Protein AF-A0A3Q7G2Z9-F1 (afdb_monomer)

Solvent-accessible surface area (backbone atoms only — not comparable to full-atom values): 4856 Å² total; per-residue (Å²): 135,59,71,68,61,56,52,51,51,52,54,53,51,51,52,52,51,52,5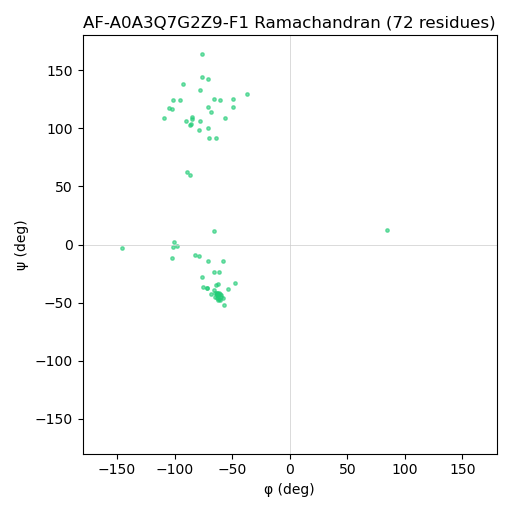4,51,53,52,52,51,51,53,47,61,61,65,76,60,77,76,62,75,45,71,43,71,45,100,87,70,51,76,43,77,40,68,59,70,92,70,36,74,84,63,72,49,84,68,71,89,80,65,78,83,77,82,77,81,86,128

Foldseek 3Di:
DDPVVVVVVVVVVVVVVVVVVVVVVCCVVVVPPQPQDWDQDPVRDTDRDGDPCPPPVCVPDDPPPDDPPPDDDD

Organism: Solanum lycopersicum (NCBI:txid4081)

Structure (mmCIF, N/CA/C/O backbone):
data_AF-A0A3Q7G2Z9-F1
#
_entry.id   AF-A0A3Q7G2Z9-F1
#
loop_
_atom_site.group_PDB
_atom_site.id
_atom_site.type_symbol
_atom_site.label_atom_id
_atom_site.label_alt_id
_atom_site.label_comp_id
_atom_site.label_asym_id
_atom_site.label_entity_id
_atom_site.label_seq_id
_atom_site.pdbx_PDB_ins_code
_atom_site.Cartn_x
_atom_site.Cartn_y
_atom_site.Cartn_z
_atom_site.occupancy
_atom_site.B_iso_or_equiv
_atom_site.auth_seq_id
_atom_site.auth_comp_id
_atom_site.auth_asym_id
_atom_site.auth_atom_id
_atom_site.pdbx_PDB_model_num
ATOM 1 N N . MET A 1 1 ? -26.892 11.958 29.015 1.00 57.78 1 MET A N 1
ATOM 2 C CA . MET A 1 1 ? -26.059 11.059 28.180 1.00 57.78 1 MET A CA 1
ATOM 3 C C . MET A 1 1 ? -24.704 10.892 28.875 1.00 57.78 1 MET A C 1
ATOM 5 O O . MET A 1 1 ? -24.008 11.879 29.053 1.00 57.78 1 MET A O 1
ATOM 9 N N . GLY A 1 2 ? -24.386 9.713 29.422 1.00 69.88 2 GLY A N 1
ATOM 10 C CA . GLY A 1 2 ? -23.286 9.548 30.389 1.00 69.88 2 GLY A CA 1
ATOM 11 C C . GLY A 1 2 ? -21.880 9.681 29.787 1.00 69.88 2 GLY A C 1
ATOM 12 O O . GLY A 1 2 ? -21.629 9.176 28.698 1.00 69.88 2 GLY A O 1
ATOM 13 N N . LYS A 1 3 ? -20.946 10.297 30.528 1.00 70.50 3 LYS A N 1
ATOM 14 C CA . LYS A 1 3 ? -19.530 10.532 30.154 1.00 70.50 3 LYS A CA 1
ATOM 15 C C . LYS A 1 3 ? -18.817 9.291 29.579 1.00 70.50 3 LYS A C 1
ATOM 17 O O . LYS A 1 3 ? -18.013 9.409 28.664 1.00 70.50 3 LYS A O 1
ATOM 22 N N . LYS A 1 4 ? -19.185 8.093 30.051 1.00 74.44 4 LYS A N 1
ATOM 23 C CA . LYS A 1 4 ? -18.684 6.794 29.559 1.00 74.44 4 LYS A CA 1
ATOM 24 C C . LYS A 1 4 ? -19.070 6.503 28.100 1.00 74.44 4 LYS A C 1
ATOM 26 O O . LYS A 1 4 ? -18.278 5.931 27.363 1.00 74.44 4 LYS A O 1
ATOM 31 N N . LYS A 1 5 ? -20.261 6.934 27.669 1.00 74.44 5 LYS A N 1
ATOM 32 C CA . LYS A 1 5 ? -20.756 6.769 26.292 1.00 74.44 5 LYS A CA 1
ATOM 33 C C . LYS A 1 5 ? -20.011 7.685 25.315 1.00 74.44 5 LYS A C 1
ATOM 35 O O . LYS A 1 5 ? -19.699 7.266 24.211 1.00 74.44 5 LYS A O 1
ATOM 40 N N . MET A 1 6 ? -19.676 8.902 25.750 1.00 76.12 6 MET A N 1
ATOM 41 C CA . MET A 1 6 ? -18.872 9.849 24.964 1.00 76.12 6 MET A CA 1
ATOM 42 C C . MET A 1 6 ? -17.425 9.363 24.805 1.00 76.12 6 MET A C 1
ATOM 44 O O . MET A 1 6 ? -16.886 9.406 23.706 1.00 76.12 6 MET A O 1
ATOM 48 N N . ALA A 1 7 ? -16.824 8.838 25.878 1.00 79.94 7 ALA A N 1
ATOM 49 C CA . ALA A 1 7 ? -15.476 8.271 25.834 1.00 79.94 7 ALA A CA 1
ATOM 50 C C . ALA A 1 7 ? -15.389 7.042 24.914 1.00 79.94 7 ALA A C 1
ATOM 52 O O . ALA A 1 7 ? -14.474 6.956 24.105 1.00 79.94 7 ALA A O 1
ATOM 53 N N . MET A 1 8 ? -16.371 6.135 24.987 1.00 82.12 8 MET A N 1
ATOM 54 C CA . MET A 1 8 ? -16.463 4.979 24.087 1.00 82.12 8 MET A CA 1
ATOM 55 C C . MET A 1 8 ? -16.613 5.404 22.619 1.00 82.12 8 MET A C 1
ATOM 57 O O . MET A 1 8 ? -15.964 4.845 21.748 1.00 82.12 8 MET A O 1
ATOM 61 N N . MET A 1 9 ? -17.432 6.419 22.335 1.00 83.12 9 MET A N 1
ATOM 62 C CA . MET A 1 9 ? -17.602 6.921 20.969 1.00 83.12 9 MET A CA 1
ATOM 63 C C . MET A 1 9 ? -16.297 7.505 20.412 1.00 83.12 9 MET A C 1
ATOM 65 O O . MET A 1 9 ? -15.948 7.247 19.264 1.00 83.12 9 MET A O 1
ATOM 69 N N . PHE A 1 10 ? -15.553 8.252 21.232 1.00 87.56 10 PHE A N 1
ATOM 70 C CA . PHE A 1 10 ? -14.269 8.825 20.831 1.00 87.56 10 PHE A CA 1
ATOM 71 C C . PHE A 1 10 ? -13.221 7.744 20.548 1.00 87.56 10 PHE A C 1
ATOM 73 O O . PHE A 1 10 ? -12.567 7.787 19.509 1.00 87.56 10 PHE A O 1
ATOM 80 N N . THR A 1 11 ? -13.102 6.735 21.417 1.00 89.31 11 THR A N 1
ATOM 81 C CA . THR A 1 11 ? -12.147 5.643 21.194 1.00 89.31 11 THR A CA 1
ATOM 82 C C . THR A 1 11 ? -12.479 4.857 19.931 1.00 89.31 11 THR A C 1
ATOM 84 O O . THR A 1 11 ? -11.578 4.590 19.139 1.00 89.31 11 THR A O 1
ATOM 87 N N . THR A 1 12 ? -13.755 4.552 19.680 1.00 91.56 12 THR A N 1
ATOM 88 C CA . THR A 1 12 ? -14.180 3.874 18.445 1.00 91.56 12 THR A CA 1
ATOM 89 C C . THR A 1 12 ? -13.823 4.680 17.193 1.00 91.56 12 THR A C 1
ATOM 91 O O . THR A 1 12 ? -13.301 4.108 16.238 1.00 91.56 12 THR A O 1
ATOM 94 N N . LEU A 1 13 ? -14.035 6.001 17.198 1.00 93.75 13 LEU A N 1
ATOM 95 C CA . LEU A 1 13 ? -13.664 6.864 16.071 1.00 93.75 13 LEU A CA 1
ATOM 96 C C . LEU A 1 13 ? -12.149 6.877 15.828 1.00 93.75 13 LEU A C 1
ATOM 98 O O . LEU A 1 13 ? -11.721 6.758 14.681 1.00 93.75 13 LEU A O 1
ATOM 102 N N . CYS A 1 14 ? -11.334 6.947 16.885 1.00 93.44 14 CYS A N 1
ATOM 103 C CA . CYS A 1 14 ? -9.877 6.882 16.758 1.00 93.44 14 CYS A CA 1
ATOM 104 C C . CYS A 1 14 ? -9.409 5.572 16.110 1.00 93.44 14 CYS A C 1
ATOM 106 O O . CYS A 1 14 ? -8.579 5.613 15.206 1.00 93.44 14 CYS A O 1
ATOM 108 N N . PHE A 1 15 ? -9.955 4.422 16.518 1.00 94.25 15 PHE A N 1
ATOM 109 C CA . PHE A 1 15 ? -9.592 3.135 15.912 1.00 94.25 15 PHE A CA 1
ATOM 110 C C . PHE A 1 15 ? -9.960 3.064 14.430 1.00 94.25 15 PHE A C 1
ATOM 112 O O . PHE A 1 15 ? -9.158 2.588 13.630 1.00 94.25 15 PHE A O 1
ATOM 119 N N . ILE A 1 16 ? -11.137 3.568 14.051 1.00 95.25 16 ILE A N 1
ATOM 120 C CA . ILE A 1 16 ? -11.566 3.597 12.646 1.00 95.25 16 ILE A CA 1
ATOM 121 C C . ILE A 1 16 ? -10.607 4.453 11.812 1.00 95.25 16 ILE A C 1
ATOM 123 O O . ILE A 1 16 ? -10.155 4.004 10.760 1.00 95.25 16 ILE A O 1
ATOM 127 N N . ILE A 1 17 ? -10.255 5.646 12.302 1.00 95.69 17 ILE A N 1
ATOM 128 C CA . ILE A 1 17 ? -9.312 6.544 11.621 1.00 95.69 17 ILE A CA 1
ATOM 129 C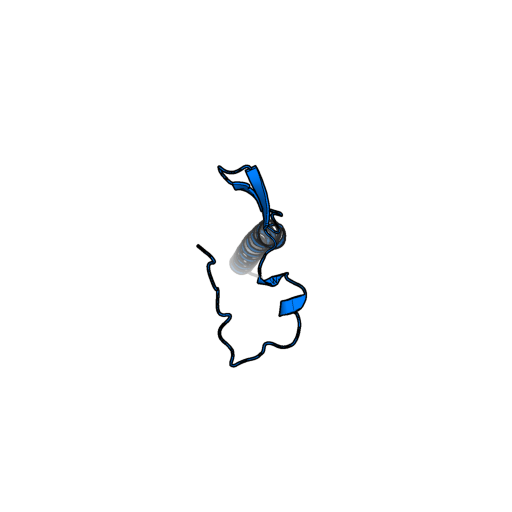 C . ILE A 1 17 ? -7.948 5.866 11.464 1.00 95.69 17 ILE A C 1
ATOM 131 O O . ILE A 1 17 ? -7.409 5.846 10.360 1.00 95.69 17 ILE A O 1
ATOM 135 N N . LEU A 1 18 ? -7.415 5.259 12.529 1.00 94.31 18 LEU A N 1
ATOM 136 C CA . LEU A 1 18 ? -6.128 4.562 12.479 1.00 94.31 18 LEU A CA 1
ATOM 137 C C . LEU A 1 18 ? -6.133 3.457 11.418 1.00 94.31 18 LEU A C 1
ATOM 139 O O . LEU A 1 18 ? -5.298 3.480 10.519 1.00 94.31 18 LEU A O 1
ATOM 143 N N . VAL A 1 19 ? -7.122 2.559 11.453 1.00 95.50 19 VAL A N 1
ATOM 144 C CA . VAL A 1 19 ? -7.237 1.457 10.483 1.00 95.50 19 VAL A CA 1
ATOM 145 C C . VAL A 1 19 ? -7.325 1.982 9.052 1.00 95.50 19 VAL A C 1
ATOM 147 O O . VAL A 1 19 ? -6.617 1.494 8.175 1.00 95.50 19 VAL A O 1
ATOM 150 N N . TRP A 1 20 ? -8.153 2.997 8.805 1.00 94.19 20 TRP A N 1
ATOM 151 C CA . TRP A 1 20 ? -8.314 3.564 7.465 1.00 94.19 20 TRP A CA 1
ATOM 152 C C . TRP A 1 20 ? -7.036 4.221 6.951 1.00 94.19 20 TRP A C 1
ATOM 154 O O . TRP A 1 20 ? -6.681 4.024 5.792 1.00 94.19 20 TRP A O 1
ATOM 164 N N . THR A 1 21 ? -6.317 4.959 7.800 1.00 91.75 21 THR A N 1
ATOM 165 C CA . THR A 1 21 ? -5.042 5.576 7.404 1.00 91.75 21 THR A CA 1
ATOM 166 C C . THR A 1 21 ? -3.969 4.534 7.099 1.00 91.75 21 THR A C 1
ATOM 168 O O . THR A 1 21 ? -3.261 4.680 6.106 1.00 91.75 21 THR A O 1
ATOM 171 N N . THR A 1 22 ? -3.891 3.448 7.875 1.00 88.81 22 THR A N 1
ATOM 172 C CA . THR A 1 22 ? -2.976 2.333 7.596 1.00 88.81 22 THR A CA 1
ATOM 173 C C . THR A 1 22 ? -3.316 1.646 6.276 1.00 88.81 22 THR A C 1
ATOM 175 O O . THR A 1 22 ? -2.428 1.435 5.458 1.00 88.81 22 THR A O 1
ATOM 178 N N . VAL A 1 23 ? -4.595 1.346 6.025 1.00 90.31 23 VAL A N 1
ATOM 179 C CA . VAL A 1 23 ? -5.028 0.738 4.756 1.00 90.31 23 VAL A CA 1
ATOM 180 C C . VAL A 1 23 ? -4.728 1.665 3.578 1.00 90.31 23 VAL A C 1
ATOM 182 O O . VAL A 1 23 ? -4.193 1.208 2.574 1.00 90.31 23 VAL A O 1
ATOM 185 N N . ALA A 1 24 ? -5.013 2.963 3.700 1.00 87.44 24 ALA A N 1
ATOM 186 C CA . ALA A 1 24 ? -4.712 3.940 2.657 1.00 87.44 24 ALA A CA 1
ATOM 187 C C . ALA A 1 24 ? -3.206 4.018 2.360 1.00 87.44 24 ALA A C 1
ATOM 189 O O . ALA A 1 24 ? -2.819 4.030 1.195 1.00 87.44 24 ALA A O 1
ATOM 190 N N . PHE A 1 25 ? -2.361 4.008 3.394 1.00 83.69 25 PHE A N 1
ATOM 191 C CA . PHE A 1 25 ? -0.906 3.992 3.242 1.00 83.69 25 PHE A CA 1
ATOM 192 C C . PHE A 1 25 ? -0.423 2.720 2.528 1.00 83.69 25 PHE A C 1
ATOM 194 O O . PHE A 1 25 ? 0.290 2.803 1.530 1.00 83.69 25 PHE A O 1
ATOM 201 N N . CYS A 1 26 ? -0.898 1.546 2.958 1.00 79.25 26 CYS A N 1
ATOM 202 C CA . CYS A 1 26 ? -0.573 0.275 2.309 1.00 79.25 26 CYS A CA 1
ATOM 203 C C . CYS A 1 26 ? -1.059 0.207 0.852 1.00 79.25 26 CYS A C 1
ATOM 205 O O . CYS A 1 26 ? -0.395 -0.400 0.016 1.00 79.25 26 CYS A O 1
ATOM 207 N N . LEU A 1 27 ? -2.199 0.823 0.524 1.00 75.31 27 LEU A N 1
ATOM 208 C CA . LEU A 1 27 ? -2.690 0.901 -0.855 1.00 75.31 27 LEU A CA 1
ATOM 209 C C . LEU A 1 27 ? -1.859 1.864 -1.712 1.00 75.31 27 LEU A C 1
ATOM 211 O O . LEU A 1 27 ? -1.617 1.564 -2.878 1.00 75.31 27 LEU A O 1
ATOM 215 N N . 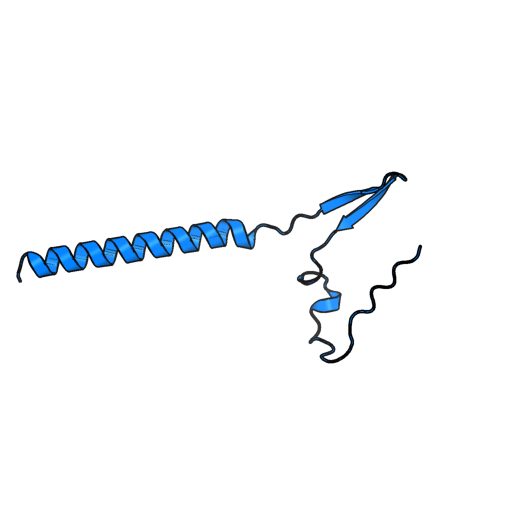VAL A 1 28 ? -1.394 2.983 -1.151 1.00 72.75 28 VAL A N 1
ATOM 216 C CA . VAL A 1 28 ? -0.498 3.923 -1.846 1.00 72.75 28 VAL A CA 1
ATOM 217 C C . VAL A 1 28 ? 0.828 3.252 -2.208 1.00 72.75 28 VAL A C 1
ATOM 219 O O .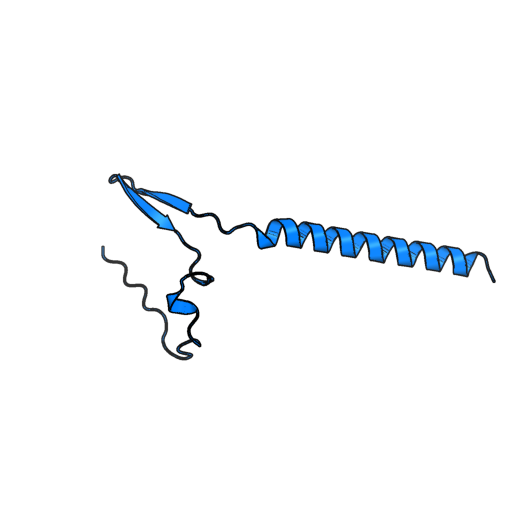 VAL A 1 28 ? 1.292 3.404 -3.337 1.00 72.75 28 VAL A O 1
ATOM 222 N N . GLU A 1 29 ? 1.409 2.465 -1.301 1.00 60.59 29 GLU A N 1
ATOM 223 C CA . GLU A 1 29 ? 2.647 1.724 -1.583 1.00 60.59 29 GLU A CA 1
ATOM 224 C C . GLU A 1 29 ? 2.404 0.499 -2.484 1.00 60.59 29 GLU A C 1
ATOM 226 O O . GLU A 1 29 ? 3.199 0.208 -3.379 1.00 60.59 29 GLU A O 1
ATOM 231 N N . GLY A 1 30 ? 1.275 -0.197 -2.310 1.00 57.66 30 GLY A N 1
ATOM 232 C CA . GLY A 1 30 ? 0.947 -1.418 -3.051 1.00 57.66 30 GLY A CA 1
ATOM 233 C C . GLY A 1 30 ? 0.492 -1.201 -4.499 1.00 57.66 30 GLY A C 1
ATOM 234 O O . GLY A 1 30 ? 0.713 -2.071 -5.339 1.00 57.66 30 GLY A O 1
ATOM 235 N N . TYR A 1 31 ? -0.110 -0.053 -4.832 1.00 56.50 31 TYR A N 1
ATOM 236 C CA . TYR A 1 31 ? -0.610 0.219 -6.191 1.00 56.50 31 TYR A CA 1
ATOM 237 C C . TYR A 1 31 ? 0.485 0.719 -7.158 1.00 56.50 31 TYR A C 1
ATOM 239 O O . TYR A 1 31 ? 0.254 0.821 -8.364 1.00 56.50 31 TYR A O 1
ATOM 247 N N . GLY A 1 32 ? 1.686 1.022 -6.647 1.00 53.00 32 GLY A N 1
ATOM 248 C CA . GLY A 1 32 ? 2.749 1.702 -7.394 1.00 53.00 32 GLY A CA 1
ATOM 249 C C . GLY A 1 32 ? 3.893 0.833 -7.921 1.00 53.00 32 GLY A C 1
ATOM 250 O O . GLY A 1 32 ? 4.660 1.313 -8.753 1.00 53.00 32 GLY A O 1
ATOM 251 N N . SER A 1 33 ? 4.039 -0.432 -7.511 1.00 53.78 33 SER A N 1
ATOM 252 C CA . SER A 1 33 ? 5.203 -1.237 -7.924 1.00 53.78 33 SER A CA 1
ATOM 253 C C . SER A 1 33 ? 4.986 -1.943 -9.265 1.00 53.78 33 SER A C 1
ATOM 255 O O . SER A 1 33 ? 5.063 -3.162 -9.378 1.00 53.78 33 SER A O 1
ATOM 257 N N . SER A 1 34 ? 4.737 -1.154 -10.309 1.00 59.00 34 SER A N 1
ATOM 258 C CA . SER A 1 34 ? 5.007 -1.557 -11.691 1.00 59.00 34 SER A CA 1
ATOM 259 C C . SER A 1 34 ? 6.431 -1.146 -12.032 1.00 59.00 34 SER A C 1
ATOM 261 O O . SER A 1 34 ? 6.642 -0.258 -12.853 1.00 59.00 34 SER A O 1
ATOM 263 N N . GLN A 1 35 ? 7.417 -1.702 -11.335 1.00 57.53 35 GLN A N 1
ATOM 264 C CA . GLN A 1 35 ? 8.797 -1.409 -11.691 1.00 57.53 35 GLN A CA 1
ATOM 265 C C . GLN A 1 35 ? 9.069 -2.063 -13.044 1.00 57.53 35 GLN A C 1
ATOM 267 O O . GLN A 1 35 ? 8.999 -3.280 -13.179 1.00 57.53 35 GLN A O 1
ATOM 272 N N . ASN A 1 36 ? 9.303 -1.225 -14.048 1.00 57.56 36 ASN A N 1
ATOM 273 C CA . ASN A 1 36 ? 9.878 -1.611 -15.324 1.00 57.56 36 ASN A CA 1
ATOM 274 C C . ASN A 1 36 ? 11.342 -1.955 -15.007 1.00 57.56 36 ASN A C 1
ATOM 276 O O . ASN A 1 36 ? 12.176 -1.065 -14.825 1.00 57.56 36 ASN A O 1
ATOM 280 N N . LEU A 1 37 ? 11.600 -3.231 -14.716 1.00 64.88 37 LEU A N 1
ATOM 281 C CA . LEU A 1 37 ? 12.908 -3.683 -14.258 1.00 64.88 37 LEU A CA 1
ATOM 282 C C . LEU A 1 37 ? 13.750 -3.981 -15.495 1.00 64.88 37 LEU A C 1
ATOM 284 O O . LEU A 1 37 ? 13.586 -5.019 -16.131 1.00 64.88 37 LEU A O 1
ATOM 288 N N . VAL A 1 38 ? 14.649 -3.055 -15.813 1.00 65.56 38 VAL A N 1
ATOM 289 C CA . VAL A 1 38 ? 15.632 -3.224 -16.880 1.00 65.56 38 VAL A CA 1
ATOM 290 C C . VAL A 1 38 ? 16.835 -3.976 -16.311 1.00 65.56 38 VAL A C 1
ATOM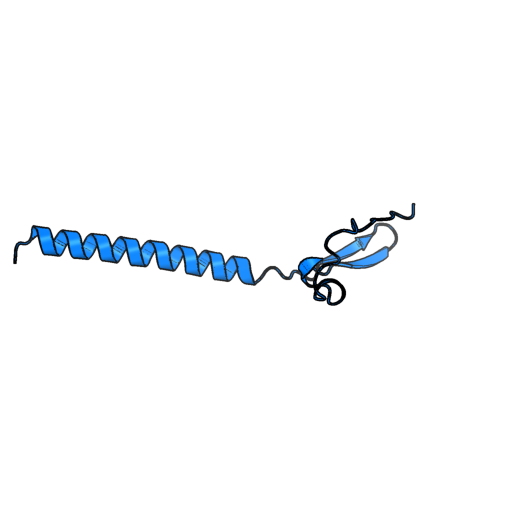 292 O O . VAL A 1 38 ? 17.577 -3.436 -15.490 1.00 65.56 38 VAL A O 1
ATOM 295 N N . LEU A 1 39 ? 17.000 -5.238 -16.705 1.00 73.88 39 LEU A N 1
ATOM 296 C CA . LEU A 1 39 ? 18.135 -6.081 -16.322 1.00 73.88 39 LEU A CA 1
ATOM 297 C C . LEU A 1 39 ? 19.133 -6.149 -17.474 1.00 73.88 39 LEU A C 1
ATOM 299 O O . LEU A 1 39 ? 18.770 -6.567 -18.568 1.00 73.88 39 LEU A O 1
ATOM 303 N N . GLU A 1 40 ? 20.387 -5.790 -17.211 1.00 78.75 40 GLU A N 1
ATOM 304 C CA . GLU A 1 40 ? 21.497 -6.050 -18.128 1.00 78.75 40 GLU A CA 1
ATOM 305 C C . GLU A 1 40 ? 22.191 -7.354 -17.715 1.00 78.75 40 GLU A C 1
ATOM 307 O O . GLU A 1 40 ? 22.582 -7.526 -16.555 1.00 78.75 40 GLU A O 1
ATOM 312 N N . THR A 1 41 ? 22.305 -8.309 -18.637 1.00 74.50 41 THR A N 1
ATOM 313 C CA . THR A 1 41 ? 23.029 -9.558 -18.380 1.00 74.50 41 THR A CA 1
ATOM 314 C C . THR A 1 41 ? 24.535 -9.332 -18.433 1.00 74.50 41 THR A C 1
ATOM 316 O O . THR A 1 41 ? 25.029 -8.371 -19.012 1.00 74.50 41 THR A O 1
ATOM 319 N N . ILE A 1 42 ? 25.305 -10.282 -17.898 1.00 77.50 42 ILE A N 1
ATOM 320 C CA . ILE A 1 42 ? 26.775 -10.289 -18.012 1.00 77.50 42 ILE A CA 1
ATOM 321 C C . ILE A 1 42 ? 27.286 -10.303 -19.467 1.00 77.50 42 ILE A C 1
ATOM 323 O O . ILE A 1 42 ? 28.468 -10.063 -19.696 1.00 77.50 42 ILE A O 1
ATOM 327 N N . HIS A 1 43 ? 26.411 -10.597 -20.434 1.00 83.81 43 HIS A N 1
ATOM 328 C CA . HIS A 1 43 ? 26.704 -10.596 -21.867 1.00 83.81 43 HIS A CA 1
ATOM 329 C C . HIS A 1 43 ? 26.216 -9.316 -22.573 1.00 83.81 43 HIS A C 1
ATOM 331 O O . HIS A 1 43 ? 26.397 -9.191 -23.781 1.00 83.81 43 HIS A O 1
ATOM 337 N N . GLY A 1 44 ? 25.647 -8.356 -21.830 1.00 76.75 44 GLY A N 1
ATOM 338 C CA . GLY A 1 44 ? 25.161 -7.076 -22.350 1.00 76.75 44 GLY A CA 1
ATOM 339 C C . GLY A 1 44 ? 23.742 -7.118 -22.924 1.00 76.75 44 GLY A C 1
ATOM 340 O O . GLY A 1 44 ? 23.331 -6.171 -23.593 1.00 76.75 44 GLY A O 1
ATOM 341 N N . ASP A 1 45 ? 22.981 -8.192 -22.689 1.00 81.12 45 ASP A N 1
ATOM 342 C CA . ASP A 1 45 ? 21.581 -8.262 -23.118 1.00 81.12 45 ASP A CA 1
ATOM 343 C C . ASP A 1 45 ? 20.702 -7.458 -22.164 1.00 81.12 45 ASP A C 1
ATOM 345 O O . ASP A 1 45 ? 20.786 -7.627 -20.947 1.00 81.12 45 ASP A O 1
ATOM 349 N N . ILE A 1 46 ? 19.819 -6.627 -22.712 1.00 76.94 46 ILE A N 1
ATOM 350 C CA . ILE A 1 46 ? 18.911 -5.783 -21.935 1.00 76.94 46 ILE A CA 1
ATOM 351 C C . ILE A 1 46 ? 17.514 -6.411 -21.942 1.00 76.94 46 ILE A C 1
ATOM 353 O O . ILE A 1 46 ? 16.872 -6.498 -22.989 1.00 76.94 46 ILE A O 1
ATOM 357 N N . TYR A 1 47 ? 17.025 -6.812 -20.769 1.00 70.12 47 TYR A N 1
ATOM 358 C CA . TYR A 1 47 ? 15.670 -7.322 -20.565 1.00 70.12 47 TYR A CA 1
ATOM 359 C C . TYR A 1 47 ? 14.808 -6.274 -19.871 1.00 70.12 47 TYR A C 1
ATOM 361 O O . TYR A 1 47 ? 15.069 -5.924 -18.723 1.00 70.12 47 TYR A O 1
ATOM 369 N N . ASP A 1 48 ? 13.753 -5.818 -20.541 1.00 69.88 48 ASP A N 1
ATOM 370 C CA . ASP A 1 48 ? 12.689 -5.037 -19.910 1.00 69.88 48 ASP A CA 1
ATOM 371 C C . ASP A 1 48 ? 11.655 -5.994 -19.294 1.00 69.88 48 ASP A C 1
ATOM 373 O O . ASP A 1 48 ? 10.866 -6.640 -19.994 1.00 69.88 48 ASP A O 1
ATOM 377 N N . CYS A 1 49 ? 11.701 -6.143 -17.971 1.00 70.62 49 CYS A N 1
ATOM 378 C CA . CYS A 1 49 ? 10.794 -7.018 -17.248 1.00 70.62 49 CYS A CA 1
ATOM 379 C C . CYS A 1 49 ? 9.489 -6.274 -16.955 1.00 70.62 49 CYS A C 1
ATOM 381 O O . CYS A 1 49 ? 9.415 -5.397 -16.090 1.00 70.62 49 CYS A O 1
ATOM 383 N N . 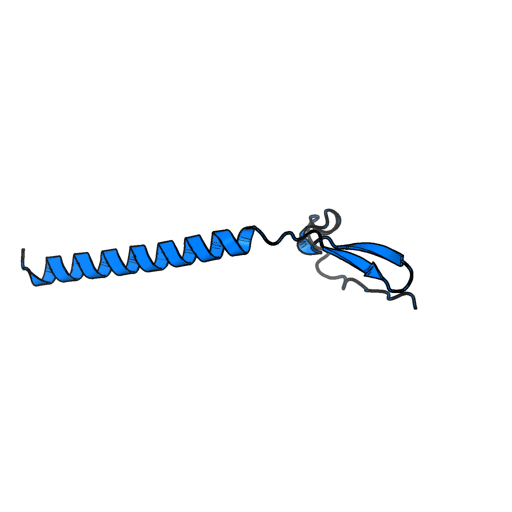VAL A 1 50 ? 8.430 -6.691 -17.644 1.00 66.25 50 VAL A N 1
ATOM 384 C CA . VAL A 1 50 ? 7.052 -6.326 -17.317 1.00 66.25 50 VAL A CA 1
ATOM 385 C C . VAL A 1 50 ? 6.467 -7.401 -16.407 1.00 66.25 50 VAL A C 1
ATOM 387 O O . VAL A 1 50 ? 6.664 -8.593 -16.641 1.00 66.25 50 VAL A O 1
ATOM 390 N N . ASP A 1 51 ? 5.723 -6.984 -15.383 1.00 65.25 51 ASP A N 1
ATOM 391 C CA . ASP A 1 51 ? 4.926 -7.891 -14.556 1.00 65.25 51 ASP A CA 1
ATOM 392 C C . ASP A 1 51 ? 4.074 -8.812 -15.450 1.00 65.25 51 ASP A C 1
ATOM 394 O O . ASP A 1 51 ? 3.316 -8.337 -16.300 1.00 65.25 51 ASP A O 1
ATOM 398 N N . ILE A 1 52 ? 4.198 -10.129 -15.257 1.00 64.81 52 ILE A N 1
ATOM 399 C CA . ILE A 1 52 ? 3.475 -11.159 -16.016 1.00 64.81 52 ILE A CA 1
ATOM 400 C C . ILE A 1 52 ? 1.965 -10.879 -15.971 1.00 64.81 52 ILE A C 1
ATOM 402 O O . ILE A 1 52 ? 1.290 -10.977 -16.991 1.00 64.81 52 ILE A O 1
ATOM 406 N N . TYR A 1 53 ? 1.426 -10.415 -14.841 1.00 60.25 53 TYR A N 1
ATOM 407 C CA . TYR A 1 53 ? -0.004 -10.098 -14.722 1.00 60.25 53 TYR A CA 1
ATOM 408 C C . TYR A 1 53 ? -0.440 -8.848 -15.499 1.00 60.25 53 TYR A C 1
ATOM 410 O O . TYR A 1 53 ? -1.635 -8.635 -15.700 1.00 60.25 53 TYR A O 1
ATOM 418 N N . LYS A 1 54 ? 0.510 -8.023 -15.948 1.00 61.75 54 LYS A N 1
ATOM 419 C CA . LYS A 1 54 ? 0.273 -6.844 -16.794 1.00 61.75 54 LYS A CA 1
ATOM 420 C C . LYS A 1 54 ? 0.585 -7.093 -18.264 1.00 61.75 54 LYS A C 1
ATOM 422 O O . LYS A 1 54 ? 0.375 -6.195 -19.080 1.00 61.75 54 LYS A O 1
ATOM 427 N N . GLN A 1 55 ? 1.065 -8.285 -18.621 1.00 63.62 55 GLN A N 1
ATOM 428 C CA . GLN A 1 55 ? 1.281 -8.625 -20.019 1.00 63.62 55 GLN A CA 1
ATOM 429 C C . GLN A 1 55 ? -0.073 -8.671 -20.746 1.00 63.62 55 GLN A C 1
ATOM 431 O O . GLN A 1 55 ? -0.976 -9.400 -20.327 1.00 63.62 55 GLN A O 1
ATOM 436 N N . PRO A 1 56 ? -0.242 -7.918 -21.848 1.00 60.56 56 PRO A N 1
ATOM 437 C CA . PRO A 1 56 ? -1.523 -7.814 -22.545 1.00 60.56 56 PRO A CA 1
ATOM 438 C C . PRO A 1 56 ? -2.020 -9.155 -23.100 1.00 60.56 56 PRO A C 1
ATOM 440 O O . PRO A 1 56 ? -3.220 -9.365 -23.250 1.00 60.56 56 PRO A O 1
ATOM 443 N N . THR A 1 57 ? -1.113 -10.101 -23.332 1.00 59.00 57 THR A N 1
ATOM 444 C CA . THR A 1 57 ? -1.412 -11.481 -23.730 1.00 59.00 57 THR A CA 1
ATOM 445 C C . THR A 1 57 ? -2.140 -12.290 -22.652 1.00 59.00 57 THR A C 1
ATOM 447 O O . THR A 1 57 ? -2.852 -13.232 -22.994 1.00 59.00 57 THR A O 1
ATOM 450 N N . LEU A 1 58 ? -2.020 -11.918 -21.373 1.00 56.88 58 LEU A N 1
ATOM 451 C CA . LEU A 1 58 ? -2.682 -12.577 -20.238 1.00 56.88 58 LEU A CA 1
ATOM 452 C C . LEU A 1 58 ? -3.973 -11.870 -19.783 1.00 56.88 58 LEU A C 1
ATOM 454 O O . LEU A 1 58 ? -4.651 -12.363 -18.885 1.00 56.88 58 LEU A O 1
ATOM 458 N N . LEU A 1 59 ? -4.349 -10.753 -20.425 1.00 55.91 59 LEU A N 1
ATOM 459 C CA . LEU A 1 59 ? -5.622 -10.045 -20.198 1.00 55.91 59 LEU A CA 1
ATOM 460 C C . LEU A 1 59 ? -6.821 -10.699 -20.904 1.00 55.91 59 LEU A C 1
ATOM 462 O O . LEU A 1 59 ? -7.968 -10.326 -20.653 1.00 55.91 59 LEU A O 1
ATOM 466 N N . HIS A 1 60 ? -6.584 -11.674 -21.779 1.00 56.56 60 HIS A N 1
ATOM 467 C CA . HIS A 1 60 ? -7.650 -12.510 -22.320 1.00 56.56 60 HIS A CA 1
ATOM 468 C C . HIS A 1 60 ? -8.088 -13.535 -21.261 1.00 56.56 60 HIS A C 1
ATOM 470 O O . HIS A 1 60 ? -7.241 -13.999 -20.495 1.00 56.56 60 HIS A O 1
ATOM 476 N N . PRO A 1 61 ? -9.388 -13.892 -21.179 1.00 57.50 61 PRO A N 1
ATOM 477 C CA . PRO A 1 61 ? -9.888 -14.841 -20.188 1.00 57.50 61 PRO A CA 1
ATOM 478 C C . PRO A 1 61 ? -9.014 -16.093 -20.198 1.00 57.50 61 PRO A C 1
ATOM 480 O O . PRO A 1 61 ? -8.878 -16.748 -21.230 1.00 57.50 61 PRO A O 1
ATOM 483 N N . MET A 1 62 ? -8.378 -16.340 -19.050 1.00 55.28 62 MET A N 1
ATOM 484 C CA . MET A 1 62 ? -7.367 -17.370 -18.836 1.00 55.28 62 MET A CA 1
ATOM 485 C C . MET A 1 62 ? -7.688 -18.650 -19.620 1.00 55.28 62 MET A C 1
ATOM 487 O O . MET A 1 62 ? -8.787 -19.192 -19.447 1.00 55.28 62 MET A O 1
ATOM 491 N N . PRO A 1 63 ? -6.742 -19.214 -20.396 1.00 54.53 63 PRO A N 1
ATOM 492 C CA . PRO A 1 63 ? -6.830 -20.611 -20.786 1.00 54.53 63 PRO A CA 1
ATOM 493 C C . PRO A 1 63 ? -6.736 -21.426 -19.492 1.00 54.53 63 PRO A C 1
ATOM 495 O O . PRO A 1 63 ? -5.659 -21.726 -18.989 1.00 54.53 63 PRO A O 1
ATOM 498 N N . HIS A 1 64 ? -7.887 -21.732 -18.895 1.00 51.81 64 HIS A N 1
ATOM 499 C CA . HIS A 1 64 ? -8.034 -22.250 -17.531 1.00 51.81 64 HIS A CA 1
ATOM 500 C C . HIS A 1 64 ? -7.428 -23.655 -17.317 1.00 51.81 64 HIS A C 1
ATOM 502 O O . HIS A 1 64 ? -7.701 -24.304 -16.311 1.00 51.81 64 HIS A O 1
ATOM 508 N N . LYS A 1 65 ? -6.642 -24.172 -18.269 1.00 54.31 65 LYS A N 1
ATOM 509 C CA . LYS A 1 65 ? -6.127 -25.546 -18.267 1.00 54.31 65 LYS A CA 1
ATOM 510 C C . LYS A 1 65 ? -4.729 -25.728 -18.852 1.00 54.31 65 LYS A C 1
ATOM 512 O O . LYS A 1 65 ? -4.221 -26.843 -18.781 1.00 54.31 65 LYS A O 1
ATOM 517 N N . GLU A 1 66 ? -4.085 -24.692 -19.383 1.00 59.62 66 GLU A N 1
A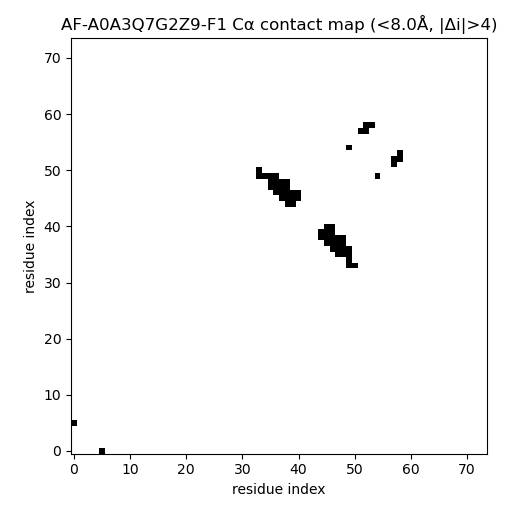TOM 518 C CA . GLU A 1 66 ? -2.771 -24.856 -20.009 1.00 59.62 66 GLU A CA 1
ATOM 519 C C . GLU A 1 66 ? -1.698 -24.203 -19.136 1.00 59.62 66 GLU A C 1
ATOM 521 O O . GLU A 1 66 ? -1.655 -22.986 -18.967 1.00 59.62 66 GLU A O 1
ATOM 526 N N . ARG A 1 67 ? -0.866 -25.035 -18.489 1.00 57.97 67 ARG A N 1
ATOM 527 C CA . ARG A 1 67 ? 0.291 -24.550 -17.724 1.00 57.97 67 ARG A CA 1
ATOM 528 C C . ARG A 1 67 ? 1.196 -23.817 -18.707 1.00 57.97 67 ARG A C 1
ATOM 530 O O . ARG A 1 67 ? 1.615 -24.413 -19.694 1.00 57.97 67 ARG A O 1
ATOM 537 N N . ILE A 1 68 ? 1.514 -22.559 -18.415 1.00 63.88 68 ILE A N 1
ATOM 538 C CA . ILE A 1 68 ? 2.523 -21.803 -19.158 1.00 63.88 68 ILE A CA 1
ATOM 539 C C . ILE A 1 68 ? 3.819 -22.618 -19.097 1.00 63.88 68 ILE A C 1
ATOM 541 O O . ILE A 1 68 ? 4.413 -22.780 -18.028 1.00 63.88 68 ILE A O 1
ATOM 545 N N . LYS A 1 69 ? 4.218 -23.203 -20.229 1.00 54.75 69 LYS A N 1
ATOM 546 C CA . LYS A 1 69 ? 5.479 -23.929 -20.340 1.00 54.75 69 LYS A CA 1
ATOM 547 C C . LYS A 1 69 ? 6.577 -22.883 -20.490 1.00 54.75 69 LYS A C 1
ATOM 549 O O . LYS A 1 69 ? 6.781 -22.343 -21.570 1.00 54.75 69 LYS A O 1
ATOM 554 N N . VAL A 1 70 ? 7.248 -22.576 -19.385 1.00 57.53 70 VAL A N 1
ATOM 555 C CA . VAL A 1 70 ? 8.485 -21.797 -19.413 1.00 57.53 70 VAL A CA 1
ATOM 556 C C . VAL A 1 70 ? 9.554 -22.706 -20.009 1.00 57.53 70 VAL A C 1
ATOM 558 O O . VAL A 1 70 ? 10.042 -23.619 -19.346 1.00 57.53 70 VAL A O 1
ATOM 561 N N . GLU A 1 71 ? 9.847 -22.518 -21.290 1.00 54.19 71 GLU A N 1
ATOM 562 C CA . GLU A 1 71 ? 10.984 -23.161 -21.934 1.00 54.19 71 GLU A CA 1
ATOM 563 C C . GLU A 1 71 ? 12.188 -22.233 -21.790 1.00 54.19 71 GLU A C 1
ATOM 565 O O . GLU A 1 71 ? 12.253 -21.169 -22.399 1.00 54.19 71 GLU A O 1
ATOM 570 N N . SER A 1 72 ? 13.111 -22.609 -20.909 1.00 41.59 72 SER A N 1
ATOM 571 C CA . SER A 1 72 ? 14.423 -21.981 -20.821 1.00 41.59 72 SER A CA 1
ATOM 572 C C . SER A 1 72 ? 15.288 -22.521 -21.960 1.00 41.59 72 SER A C 1
ATOM 574 O O . SER A 1 72 ? 15.718 -23.675 -21.897 1.00 41.59 72 SER A O 1
ATOM 576 N N . SER A 1 73 ? 15.532 -21.714 -22.991 1.00 48.53 73 SER A N 1
ATOM 577 C CA . SER A 1 73 ? 16.592 -21.990 -23.964 1.00 48.53 73 SER A CA 1
ATOM 578 C C . SER A 1 73 ? 17.938 -21.758 -23.275 1.00 48.53 73 SER A C 1
ATOM 580 O O . SER A 1 73 ? 18.179 -20.659 -22.774 1.00 48.53 73 SER A O 1
ATOM 582 N N . PHE A 1 74 ? 18.746 -22.816 -23.179 1.00 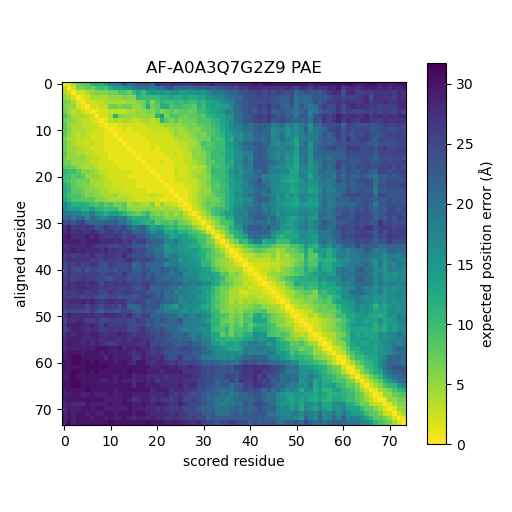41.41 74 PHE A N 1
ATOM 583 C CA . PHE A 1 74 ? 20.093 -22.809 -22.598 1.00 41.41 74 PHE A CA 1
ATOM 584 C C . PHE A 1 74 ? 21.136 -22.441 -23.655 1.00 41.41 74 PHE A C 1
ATOM 586 O O . PHE A 1 74 ? 20.931 -22.841 -24.826 1.00 41.41 74 PHE A O 1
#

Nearest PDB structures (foldseek):
  7ohq-assembly1_v  TM=3.072E-01  e=2.823E+00  Saccharomyces cerevisiae S288C
  7pua-assembly1_Fh  TM=3.033E-01  e=7.095E+00  Trypanosoma brucei bru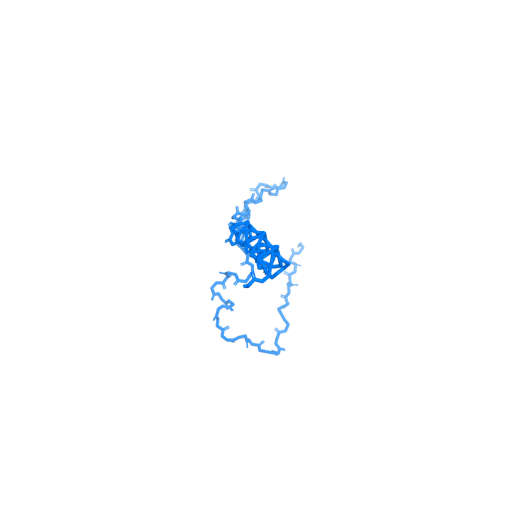cei
  7m2x-assembly1_D  TM=2.359E-01  e=8.176E+00  Saccharomyces cerevisiae S288C

Sequence (74 aa):
MGKKKMAMMFTTLCFIILVWTTVAFCLVEGYGSSQNLVLETIHGDIYDCVDIYKQPTLLHPMPHKERIKVESSF

Radius of gyration: 24.0 Å; Cα contacts (8 Å, |Δi|>4): 30; chains: 1; bounding box: 53×37×54 Å

Mean predicted aligned error: 16.59 Å

pLDDT: mean 70.35, std 14.57, range [41.41, 95.69]

Secondary structure (DSSP, 8-state):
--HHHHHHHHHHHHHHHHHHHHHHHHHHHHT-----EEEEPTT--EEEE--GGG-GGGSS---TT---------